Protein AF-S6UFB0-F1 (afdb_monomer_lite)

Sequence (68 aa):
ADIRIGAPNAGRTRSELEGLIGFFINTQVLRVQVDERQSFAELLDQVKQVVTGAQSHQELPFEHLVDA

Radius of gyration: 14.73 Å; chains: 1; bounding box: 29×27×44 Å

Foldseek 3Di:
DKDKDKDKDQQPPDPVCPPDDDRRIAIFIQIADDDPPDDPVRSVVVSVVSVVVSVVVRVDHPVVVVVD

Structure (mmCIF, N/CA/C/O backbone):
data_AF-S6UFB0-F1
#
_entry.id   AF-S6UFB0-F1
#
loop_
_atom_site.group_PDB
_atom_site.id
_atom_site.type_symbol
_atom_site.label_atom_id
_atom_site.label_alt_id
_atom_site.label_comp_id
_atom_site.label_asym_id
_atom_site.label_entity_id
_atom_site.label_seq_id
_atom_site.pdbx_PDB_ins_code
_atom_site.Cartn_x
_atom_site.Cartn_y
_atom_site.Cartn_z
_atom_site.occupancy
_atom_site.B_iso_or_equiv
_atom_site.auth_seq_id
_atom_site.auth_comp_id
_atom_site.auth_asym_id
_atom_site.auth_atom_id
_atom_site.pdbx_PDB_model_num
ATOM 1 N N . ALA A 1 1 ? -11.867 -4.380 12.074 1.00 89.75 1 ALA A N 1
ATOM 2 C CA . ALA A 1 1 ? -11.985 -4.844 10.671 1.00 89.75 1 ALA A CA 1
ATOM 3 C C . ALA A 1 1 ? -10.599 -5.012 10.045 1.00 89.75 1 ALA A C 1
ATOM 5 O O . ALA A 1 1 ? -9.695 -4.276 10.419 1.00 89.75 1 ALA A O 1
ATOM 6 N N . ASP A 1 2 ? -10.428 -5.948 9.106 1.00 94.88 2 ASP A N 1
ATOM 7 C CA . ASP A 1 2 ? -9.186 -6.143 8.332 1.00 94.88 2 ASP A CA 1
ATOM 8 C C . ASP A 1 2 ? -9.422 -5.697 6.883 1.00 94.88 2 ASP A C 1
ATOM 10 O O . ASP A 1 2 ? -10.285 -6.258 6.205 1.00 94.88 2 ASP A O 1
ATOM 14 N N . ILE A 1 3 ? -8.696 -4.676 6.425 1.00 94.19 3 ILE A N 1
ATOM 15 C CA . ILE A 1 3 ? -8.905 -4.037 5.120 1.00 94.19 3 ILE A CA 1
ATOM 16 C C . ILE A 1 3 ? -7.607 -4.091 4.311 1.00 94.19 3 ILE A C 1
ATOM 18 O O . ILE A 1 3 ? -6.531 -3.774 4.815 1.00 94.19 3 ILE A O 1
ATOM 22 N N . ARG A 1 4 ? -7.710 -4.462 3.030 1.00 94.44 4 ARG A N 1
ATOM 23 C CA . ARG A 1 4 ? -6.606 -4.417 2.059 1.00 94.44 4 ARG A CA 1
ATOM 24 C C . ARG A 1 4 ? -6.927 -3.390 0.980 1.00 94.44 4 ARG A C 1
ATOM 26 O O . ARG A 1 4 ? -8.012 -3.438 0.405 1.00 94.44 4 ARG A O 1
ATOM 33 N N . ILE A 1 5 ? -5.998 -2.478 0.713 1.00 93.81 5 ILE A N 1
ATOM 34 C CA . ILE A 1 5 ? -6.158 -1.391 -0.261 1.00 93.81 5 ILE A CA 1
ATOM 35 C C . ILE A 1 5 ? -5.030 -1.481 -1.287 1.00 93.81 5 ILE A C 1
ATOM 37 O O . ILE A 1 5 ? -3.860 -1.513 -0.915 1.00 93.81 5 ILE A O 1
ATOM 41 N N . GLY A 1 6 ? -5.383 -1.514 -2.572 1.00 92.12 6 GLY A N 1
ATOM 42 C CA . GLY A 1 6 ? -4.417 -1.404 -3.663 1.00 92.12 6 GLY A CA 1
ATOM 43 C C . GLY A 1 6 ? -4.032 0.055 -3.906 1.00 92.12 6 GLY A C 1
ATOM 44 O O . GLY A 1 6 ? -4.908 0.904 -4.070 1.00 92.12 6 GLY A O 1
ATOM 45 N N . ALA A 1 7 ? -2.734 0.342 -3.944 1.00 91.56 7 ALA A N 1
ATOM 46 C CA . ALA A 1 7 ? -2.185 1.661 -4.235 1.00 91.56 7 ALA A CA 1
ATOM 47 C C . ALA A 1 7 ? -1.217 1.567 -5.430 1.00 91.56 7 ALA A C 1
ATOM 49 O O . ALA A 1 7 ? -0.132 0.990 -5.281 1.00 91.56 7 ALA A O 1
ATOM 50 N N . PRO A 1 8 ? -1.578 2.104 -6.612 1.00 90.12 8 PRO A N 1
ATOM 51 C CA . PRO A 1 8 ? -0.680 2.102 -7.758 1.00 90.12 8 PRO A CA 1
ATOM 52 C C . PRO A 1 8 ? 0.501 3.047 -7.506 1.00 90.12 8 PRO A C 1
ATOM 54 O O . PRO A 1 8 ? 0.324 4.180 -7.055 1.00 90.12 8 PRO A O 1
ATOM 57 N N . ASN A 1 9 ? 1.709 2.590 -7.823 1.00 86.69 9 ASN A N 1
ATOM 58 C CA . ASN A 1 9 ? 2.911 3.408 -7.917 1.00 86.69 9 ASN A CA 1
ATOM 59 C C . ASN A 1 9 ? 3.333 3.517 -9.390 1.00 86.69 9 ASN A C 1
ATOM 61 O O . ASN A 1 9 ? 3.000 2.668 -10.212 1.00 86.69 9 ASN A O 1
ATOM 65 N N . ALA A 1 10 ? 4.057 4.578 -9.744 1.00 87.38 10 ALA A N 1
ATOM 66 C CA . ALA A 1 10 ? 4.478 4.792 -11.128 1.00 87.38 10 ALA A CA 1
ATOM 67 C C . ALA A 1 10 ? 5.579 3.817 -11.595 1.00 87.38 10 ALA A C 1
ATOM 69 O O . ALA A 1 10 ? 5.850 3.772 -12.791 1.00 87.38 10 ALA A O 1
ATOM 70 N N . GLY A 1 11 ? 6.249 3.127 -10.660 1.00 84.81 11 GLY A N 1
ATOM 71 C CA . GLY A 1 11 ? 7.427 2.273 -10.873 1.00 84.81 11 GLY A CA 1
ATOM 72 C C . GLY A 1 11 ? 8.589 2.927 -11.623 1.00 84.81 11 GLY A C 1
ATOM 73 O O . GLY A 1 11 ? 9.447 2.243 -12.173 1.00 84.81 11 GLY A O 1
ATOM 74 N N . ARG A 1 12 ? 8.643 4.264 -11.632 1.00 87.88 12 ARG A N 1
ATOM 75 C CA . ARG A 1 12 ? 9.735 5.070 -12.199 1.00 87.88 12 ARG A CA 1
ATOM 76 C C . ARG A 1 12 ? 10.650 5.566 -11.079 1.00 87.88 12 ARG A C 1
ATOM 78 O O . ARG A 1 12 ? 10.740 6.759 -10.828 1.00 87.88 12 ARG A O 1
ATOM 85 N N . THR A 1 13 ? 11.274 4.642 -10.348 1.00 83.50 13 THR A N 1
ATOM 86 C CA . THR A 1 13 ? 12.170 4.965 -9.215 1.00 83.50 13 THR A CA 1
ATOM 87 C C . THR A 1 13 ? 13.562 5.421 -9.657 1.00 83.50 13 THR A C 1
ATOM 89 O O . THR A 1 13 ? 14.323 5.941 -8.844 1.00 83.50 13 THR A O 1
ATOM 92 N N . ARG A 1 14 ? 13.895 5.234 -10.939 1.00 84.94 14 ARG A N 1
ATOM 93 C CA . ARG A 1 14 ? 15.163 5.637 -11.550 1.00 84.94 14 ARG A CA 1
ATOM 94 C C . ARG A 1 14 ? 14.924 6.663 -12.652 1.00 84.94 14 ARG A C 1
ATOM 96 O O . ARG A 1 14 ? 13.968 6.527 -13.419 1.00 84.94 14 ARG A O 1
ATOM 103 N N . SER A 1 15 ? 15.798 7.660 -12.742 1.00 87.12 15 SER A N 1
ATOM 104 C CA . SER A 1 15 ? 15.640 8.800 -13.653 1.00 87.12 15 SER A CA 1
ATOM 105 C C . SER A 1 15 ? 15.670 8.393 -15.128 1.00 87.12 15 SER A C 1
ATOM 107 O O . SER A 1 15 ? 14.983 8.992 -15.952 1.00 87.12 15 SER A O 1
ATOM 109 N N . GLU A 1 16 ? 16.386 7.322 -15.477 1.00 90.38 16 GLU A N 1
ATOM 110 C CA . GLU A 1 16 ? 16.460 6.795 -16.844 1.00 90.38 16 GLU A CA 1
ATOM 111 C C . GLU A 1 16 ? 15.101 6.291 -17.349 1.00 90.38 16 GLU A C 1
ATOM 113 O O . GLU A 1 16 ? 14.88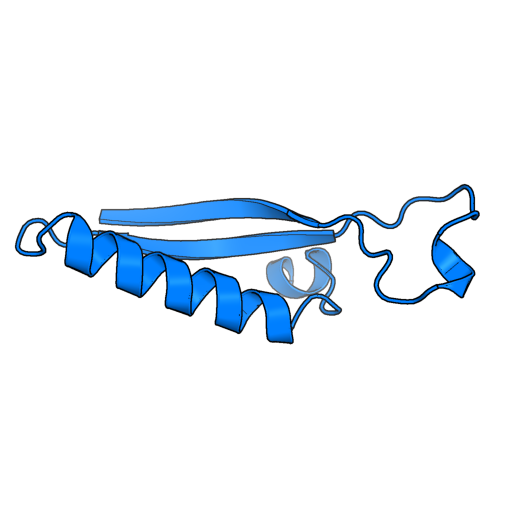6 6.193 -18.557 1.00 90.38 16 GLU A O 1
ATOM 118 N N . LEU A 1 17 ? 14.175 5.979 -16.4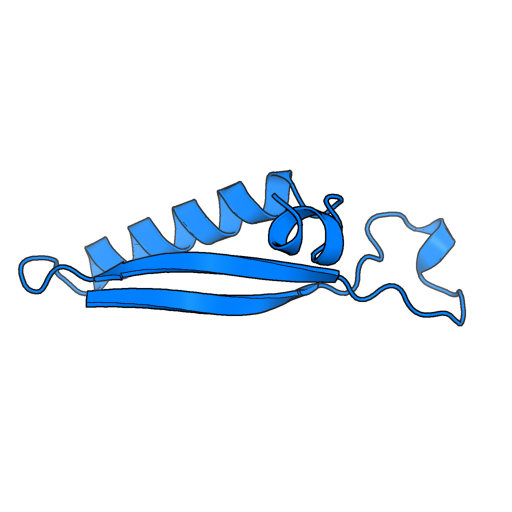35 1.00 88.75 17 LEU A N 1
ATOM 119 C CA . LEU A 1 17 ? 12.845 5.476 -16.764 1.00 88.75 17 LEU A CA 1
ATOM 120 C C . LEU A 1 17 ? 11.824 6.592 -16.998 1.00 88.75 17 LEU A C 1
ATOM 122 O O . LEU A 1 17 ? 10.759 6.309 -17.536 1.00 88.75 17 LEU A O 1
ATOM 126 N N . GLU A 1 18 ? 12.091 7.845 -16.626 1.00 88.00 18 GLU A N 1
ATOM 127 C CA . GLU A 1 18 ? 11.088 8.924 -16.649 1.00 88.00 18 GLU A CA 1
ATOM 128 C C . GLU A 1 18 ? 10.530 9.202 -18.052 1.00 88.00 18 GLU A C 1
ATOM 130 O O . GLU A 1 18 ? 9.320 9.354 -18.217 1.00 88.00 18 GLU A O 1
ATOM 135 N N . GLY A 1 19 ? 11.394 9.197 -19.071 1.00 90.00 19 GLY A N 1
ATOM 136 C CA . GLY A 1 19 ? 11.031 9.502 -20.460 1.00 90.00 19 GLY A CA 1
ATOM 137 C C . GLY A 1 19 ? 10.604 8.301 -21.308 1.00 90.00 19 GLY A C 1
ATOM 138 O O . GLY A 1 19 ? 10.288 8.472 -22.485 1.00 90.00 19 GLY A O 1
ATOM 139 N N . LEU A 1 20 ? 10.616 7.083 -20.757 1.00 93.25 20 LEU A N 1
ATOM 140 C CA . LEU A 1 20 ? 10.349 5.870 -21.532 1.00 93.25 20 LEU A CA 1
ATOM 141 C C . LEU A 1 20 ? 8.847 5.587 -21.673 1.00 93.25 20 LEU A C 1
ATOM 143 O O . LEU A 1 20 ? 8.074 5.686 -20.711 1.00 93.25 20 LEU A O 1
ATOM 147 N N . ILE A 1 21 ? 8.446 5.164 -22.874 1.00 91.69 21 ILE A N 1
ATOM 148 C CA . ILE A 1 21 ? 7.118 4.602 -23.143 1.00 91.69 21 ILE A CA 1
ATOM 149 C C . ILE A 1 21 ? 7.152 3.115 -22.773 1.00 91.69 21 ILE A C 1
ATOM 151 O O . ILE A 1 21 ? 7.969 2.363 -23.296 1.00 91.69 21 ILE A O 1
ATOM 155 N N . GLY A 1 22 ? 6.266 2.693 -21.873 1.00 89.31 22 GLY A N 1
ATOM 156 C CA . GLY A 1 22 ? 6.191 1.314 -21.389 1.00 89.31 22 GLY A CA 1
ATOM 157 C C . GLY A 1 22 ? 5.276 1.175 -20.171 1.00 89.31 22 GLY A C 1
ATOM 158 O O . GLY A 1 22 ? 4.792 2.175 -19.632 1.00 89.31 22 GLY A O 1
ATOM 159 N N . PHE A 1 23 ? 5.032 -0.067 -19.745 1.00 87.25 23 PHE A N 1
ATOM 160 C CA . PHE A 1 23 ? 4.247 -0.379 -18.550 1.00 87.25 23 PHE A CA 1
ATOM 161 C C . PHE A 1 23 ? 5.173 -0.502 -17.335 1.00 87.25 23 PHE A C 1
ATOM 163 O O . PHE A 1 23 ? 5.919 -1.468 -17.217 1.00 87.25 23 PHE A O 1
ATOM 170 N N . PHE A 1 24 ? 5.134 0.504 -16.462 1.00 88.00 24 PHE A N 1
ATOM 171 C CA . PHE A 1 24 ? 5.972 0.583 -15.257 1.00 88.00 24 PHE A CA 1
ATOM 172 C C . PHE A 1 24 ? 5.154 0.563 -13.965 1.00 88.00 24 PHE A C 1
ATOM 174 O O . PHE A 1 24 ? 5.723 0.531 -12.886 1.00 88.00 24 PHE A O 1
ATOM 181 N N . ILE A 1 25 ? 3.823 0.612 -14.053 1.00 88.81 25 ILE A N 1
ATOM 182 C CA . ILE A 1 25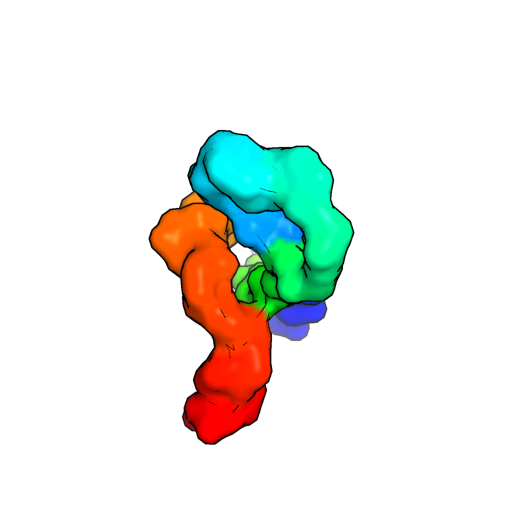 ? 2.972 0.691 -12.867 1.00 88.81 25 ILE A CA 1
ATOM 183 C C . ILE A 1 25 ? 3.112 -0.601 -12.065 1.00 88.81 25 ILE A C 1
ATOM 185 O O . ILE A 1 25 ? 2.892 -1.682 -1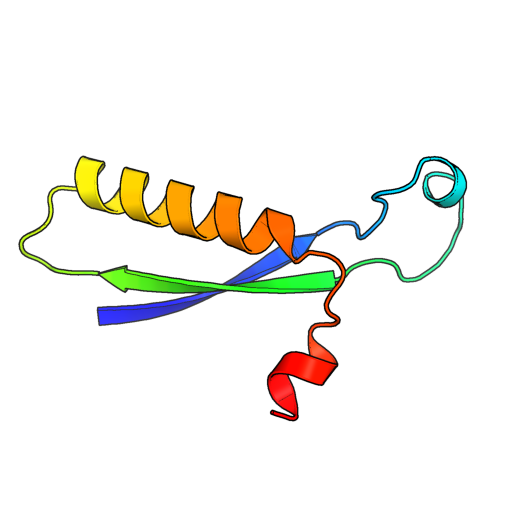2.604 1.00 88.81 25 ILE A O 1
ATOM 189 N N . ASN A 1 26 ? 3.403 -0.476 -10.773 1.00 87.56 26 ASN A N 1
ATOM 190 C CA . ASN A 1 26 ? 3.309 -1.578 -9.824 1.00 87.56 26 ASN A CA 1
ATOM 191 C C . ASN A 1 26 ? 2.227 -1.266 -8.780 1.00 87.56 26 ASN A C 1
ATOM 193 O O . ASN A 1 26 ? 2.035 -0.111 -8.398 1.00 87.56 26 ASN A O 1
ATOM 197 N N . THR A 1 27 ? 1.508 -2.282 -8.307 1.00 89.56 27 THR A N 1
ATOM 198 C CA . THR A 1 27 ? 0.461 -2.113 -7.288 1.00 89.56 27 THR A CA 1
ATOM 199 C C . THR A 1 27 ? 0.954 -2.614 -5.941 1.00 89.56 27 THR A C 1
ATOM 201 O O . THR A 1 27 ? 1.267 -3.787 -5.778 1.00 89.56 27 THR A O 1
ATOM 204 N N . GLN A 1 28 ? 0.964 -1.740 -4.939 1.00 90.19 28 GLN A N 1
ATOM 205 C CA . GLN A 1 28 ? 1.225 -2.147 -3.560 1.00 90.19 28 GLN A CA 1
ATOM 206 C C . GLN A 1 28 ? -0.086 -2.484 -2.858 1.00 90.19 28 GLN A C 1
ATOM 208 O O . GLN A 1 28 ? -1.054 -1.728 -2.955 1.00 90.19 28 GLN A O 1
ATOM 213 N N . VAL A 1 29 ? -0.110 -3.586 -2.107 1.00 91.25 29 VAL A N 1
ATOM 214 C CA . VAL A 1 29 ? -1.241 -3.924 -1.234 1.00 91.25 29 VAL A CA 1
ATOM 215 C C . VAL A 1 29 ? -0.945 -3.462 0.183 1.00 91.25 29 VAL A C 1
ATOM 217 O O . VAL A 1 29 ? -0.074 -3.996 0.865 1.00 91.25 29 VAL A O 1
ATOM 220 N N . LEU A 1 30 ? -1.708 -2.478 0.643 1.00 93.38 30 LEU A N 1
ATOM 221 C CA . LEU A 1 30 ? -1.626 -1.934 1.990 1.00 93.38 30 LEU A CA 1
ATOM 222 C C . LEU A 1 30 ? -2.660 -2.636 2.868 1.00 93.38 30 LEU A C 1
ATOM 224 O O . LEU A 1 30 ? -3.865 -2.488 2.658 1.00 93.38 30 LEU A O 1
ATOM 228 N N . ARG A 1 31 ? -2.200 -3.411 3.851 1.00 94.50 31 ARG A N 1
ATOM 229 C CA . ARG A 1 31 ? -3.073 -4.049 4.841 1.00 94.50 31 ARG A CA 1
ATOM 230 C C . ARG A 1 31 ? -3.209 -3.157 6.071 1.00 94.50 31 ARG A C 1
ATOM 232 O O . ARG A 1 31 ? -2.216 -2.838 6.717 1.00 94.50 31 ARG A O 1
ATOM 239 N N . VAL A 1 32 ? -4.439 -2.814 6.431 1.00 95.88 32 VAL A N 1
ATOM 240 C CA . VAL A 1 32 ? -4.770 -1.980 7.589 1.00 95.88 32 VAL A CA 1
ATOM 241 C C . VAL A 1 32 ? -5.706 -2.756 8.510 1.00 95.88 32 VAL A C 1
ATOM 243 O O . VAL A 1 32 ? -6.773 -3.209 8.098 1.00 95.88 32 VAL A O 1
ATOM 246 N N . GLN A 1 33 ? -5.303 -2.899 9.773 1.00 95.50 33 GLN A N 1
ATOM 247 C CA . GLN A 1 33 ? -6.205 -3.316 10.844 1.00 95.50 33 GLN A CA 1
ATOM 248 C C . GLN A 1 33 ? -6.886 -2.080 11.416 1.00 95.50 33 GLN A C 1
ATOM 250 O O . GLN A 1 33 ? -6.198 -1.146 11.817 1.00 95.50 33 GLN A O 1
ATOM 255 N N . VAL A 1 34 ? -8.213 -2.089 11.453 1.00 95.38 34 VAL A N 1
ATOM 256 C CA . VAL A 1 34 ? -9.021 -1.053 12.096 1.00 95.38 34 VAL A CA 1
ATOM 257 C C . VAL A 1 34 ? -9.547 -1.610 13.410 1.00 95.38 34 VAL A C 1
ATOM 259 O O . VAL A 1 34 ? -10.320 -2.575 13.400 1.00 95.38 34 VAL A O 1
ATOM 262 N N . ASP A 1 35 ? -9.139 -1.007 14.520 1.00 95.12 35 ASP A N 1
ATOM 263 C CA . ASP A 1 35 ? -9.653 -1.296 15.856 1.00 95.12 35 ASP A CA 1
ATOM 264 C C . ASP A 1 35 ? -10.575 -0.158 16.303 1.00 95.12 35 ASP A C 1
ATOM 266 O O . ASP A 1 35 ? -10.180 1.004 16.310 1.00 95.12 35 ASP A O 1
ATOM 270 N N . GLU A 1 36 ? -11.807 -0.484 16.690 1.00 93.50 36 GLU A N 1
ATOM 271 C CA . GLU A 1 36 ? -12.815 0.502 17.109 1.00 93.50 36 GLU A CA 1
ATOM 272 C C . GLU A 1 36 ? -12.429 1.250 18.393 1.00 93.50 36 GLU A C 1
ATOM 274 O O . GLU A 1 36 ? -13.016 2.281 18.717 1.00 93.50 36 GLU A O 1
ATOM 279 N N . ARG A 1 37 ? -11.433 0.746 19.128 1.00 96.75 37 ARG A N 1
ATOM 280 C CA . ARG A 1 37 ? -10.898 1.382 20.336 1.00 96.75 37 ARG A CA 1
ATOM 281 C C . ARG A 1 37 ? -9.839 2.441 20.035 1.00 96.75 37 ARG A C 1
ATOM 283 O O . ARG A 1 37 ? -9.500 3.200 20.939 1.00 96.75 37 ARG A O 1
ATOM 290 N N . GLN A 1 38 ? -9.294 2.473 18.817 1.00 96.38 38 GLN A N 1
ATOM 291 C CA . GLN A 1 38 ? -8.318 3.479 18.402 1.00 96.38 38 GLN A CA 1
ATOM 292 C C . GLN A 1 38 ? -9.022 4.785 18.034 1.00 96.38 38 GLN A C 1
ATOM 294 O O . GLN A 1 38 ? -10.054 4.808 17.361 1.00 96.38 38 GLN A O 1
ATOM 299 N N . SER A 1 39 ? -8.420 5.899 18.424 1.00 97.88 39 SER A N 1
ATOM 300 C CA . SER A 1 39 ? -8.745 7.201 17.861 1.00 97.88 39 SER A CA 1
ATOM 301 C C . SER A 1 39 ? -8.354 7.264 16.382 1.00 97.88 39 SER A C 1
ATOM 303 O O . SER A 1 39 ? -7.469 6.555 15.899 1.00 97.88 39 SER A O 1
ATOM 305 N N . PHE A 1 40 ? -8.968 8.195 15.653 1.00 96.88 40 PHE A N 1
ATOM 306 C CA . PHE A 1 40 ? -8.606 8.446 14.259 1.00 96.88 40 PHE A CA 1
ATOM 307 C C . PHE A 1 40 ? -7.120 8.806 14.083 1.00 96.88 40 PHE A C 1
ATOM 309 O O . PHE A 1 40 ? -6.502 8.403 13.102 1.00 96.88 40 PHE A O 1
ATOM 316 N N . ALA A 1 41 ? -6.538 9.547 15.031 1.00 98.19 41 ALA A N 1
ATOM 317 C CA . ALA A 1 41 ? -5.135 9.945 14.968 1.00 98.19 41 ALA A CA 1
ATOM 318 C C . ALA A 1 41 ? -4.188 8.739 15.086 1.00 98.19 41 ALA A C 1
ATOM 320 O O . ALA A 1 41 ? -3.214 8.654 14.341 1.00 98.19 41 ALA A O 1
ATOM 321 N N . GLU A 1 42 ? -4.499 7.787 15.970 1.00 97.81 42 GLU A N 1
ATOM 322 C CA . GLU A 1 42 ? -3.737 6.539 16.107 1.00 97.81 42 GLU A CA 1
ATOM 323 C C . GLU A 1 42 ? -3.847 5.681 14.844 1.00 97.81 42 GLU A C 1
ATOM 325 O O . GLU A 1 42 ? -2.839 5.176 14.349 1.00 97.81 42 GLU A O 1
ATOM 330 N N . LEU A 1 43 ? -5.051 5.582 14.269 1.00 96.75 43 LEU A N 1
ATOM 331 C CA . LEU A 1 43 ? -5.252 4.889 12.998 1.00 96.75 43 LEU A CA 1
ATOM 332 C C . LEU A 1 43 ? -4.453 5.551 11.864 1.00 96.75 43 LEU A C 1
ATOM 334 O O . LEU A 1 43 ? -3.843 4.857 11.052 1.00 96.75 43 LEU A O 1
ATOM 338 N N . LEU A 1 44 ? -4.426 6.884 11.803 1.00 97.06 44 LEU A N 1
ATOM 339 C CA . LEU A 1 44 ? -3.675 7.617 10.786 1.00 97.06 44 LEU A CA 1
ATOM 340 C C . LEU A 1 44 ? -2.164 7.383 10.911 1.00 97.06 44 LEU A C 1
ATOM 342 O O . LEU A 1 44 ? -1.501 7.178 9.892 1.00 97.06 44 LEU A O 1
ATOM 346 N N . ASP A 1 45 ? -1.618 7.385 12.130 1.00 97.62 45 ASP A N 1
ATOM 347 C CA . ASP A 1 45 ? -0.194 7.109 12.342 1.00 97.62 45 ASP A CA 1
ATOM 348 C C . ASP A 1 45 ? 0.161 5.669 11.951 1.00 97.62 45 ASP A C 1
ATOM 350 O O . ASP A 1 45 ? 1.125 5.440 11.218 1.00 97.62 45 ASP A O 1
ATOM 354 N N . GLN A 1 46 ? -0.686 4.701 12.314 1.00 96.00 46 GLN A N 1
ATOM 355 C CA . GLN A 1 46 ? -0.541 3.312 11.877 1.00 96.00 46 GLN A CA 1
ATOM 356 C C . GLN A 1 46 ? -0.544 3.197 10.344 1.00 96.00 46 GLN A C 1
ATOM 358 O O . GLN A 1 46 ? 0.324 2.539 9.767 1.00 96.00 46 GLN A O 1
ATOM 363 N N . VAL A 1 47 ? -1.489 3.848 9.657 1.00 96.06 47 VAL A N 1
ATOM 364 C CA . VAL A 1 47 ? -1.549 3.848 8.184 1.00 96.06 47 VAL A CA 1
ATOM 365 C C . VAL A 1 47 ? -0.292 4.478 7.587 1.00 96.06 47 VAL A C 1
ATOM 367 O O . VAL A 1 47 ? 0.266 3.934 6.634 1.00 96.06 47 VAL A O 1
ATOM 370 N N . LYS A 1 48 ? 0.208 5.580 8.154 1.00 96.12 48 LYS A N 1
ATOM 371 C CA . LYS A 1 48 ? 1.454 6.219 7.710 1.00 96.12 48 LYS A CA 1
ATOM 372 C C . LYS A 1 48 ? 2.652 5.273 7.824 1.00 96.12 48 LYS A C 1
ATOM 374 O O . LYS A 1 48 ? 3.460 5.210 6.893 1.00 96.12 48 LYS A O 1
ATOM 379 N N . GLN A 1 49 ? 2.760 4.528 8.923 1.00 95.38 49 GLN A N 1
ATOM 380 C CA . GLN A 1 49 ? 3.815 3.526 9.110 1.00 95.38 49 GLN A CA 1
ATOM 381 C C . GLN A 1 49 ? 3.711 2.408 8.063 1.00 95.38 49 GLN A C 1
ATOM 383 O O . GLN A 1 49 ? 4.715 2.067 7.437 1.00 95.38 49 GLN A O 1
ATOM 388 N N . VAL A 1 50 ? 2.499 1.901 7.803 1.00 94.44 50 VAL A N 1
ATOM 389 C CA . VAL A 1 50 ? 2.243 0.886 6.763 1.00 94.44 50 VAL A CA 1
ATOM 390 C C . VAL A 1 50 ? 2.653 1.392 5.379 1.00 94.44 50 VAL A C 1
ATOM 392 O O . VAL A 1 50 ? 3.381 0.702 4.671 1.00 94.44 50 VAL A O 1
ATOM 395 N N . VAL A 1 51 ? 2.236 2.604 4.999 1.00 93.06 51 VAL A N 1
ATOM 396 C CA . VAL A 1 51 ? 2.571 3.203 3.695 1.00 93.06 51 VAL A CA 1
ATOM 397 C C . VAL A 1 51 ? 4.081 3.385 3.546 1.00 93.06 51 VAL A C 1
ATOM 399 O O . VAL A 1 51 ? 4.643 3.001 2.525 1.00 93.0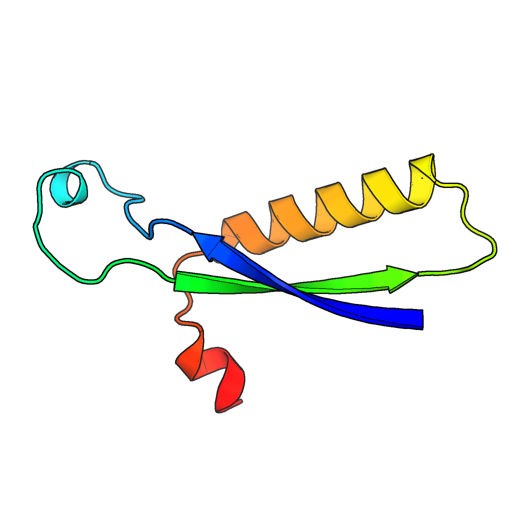6 51 VAL A O 1
ATOM 402 N N . THR A 1 52 ? 4.754 3.920 4.565 1.00 91.81 52 THR A N 1
ATOM 403 C CA . THR A 1 52 ? 6.206 4.167 4.519 1.00 91.81 52 THR A CA 1
ATOM 404 C C . THR A 1 52 ? 7.002 2.855 4.459 1.00 91.81 52 THR A C 1
ATOM 406 O O . THR A 1 52 ? 7.982 2.743 3.721 1.00 91.81 52 THR A O 1
ATOM 409 N N . GLY A 1 53 ? 6.568 1.824 5.191 1.00 89.06 53 GLY A N 1
ATOM 410 C CA . GLY A 1 53 ? 7.182 0.494 5.136 1.00 89.06 53 GLY A CA 1
ATOM 411 C C . GLY A 1 53 ? 6.974 -0.198 3.786 1.00 89.06 53 GLY A C 1
ATOM 412 O O . GLY A 1 53 ? 7.917 -0.771 3.235 1.00 89.06 53 GLY A O 1
ATOM 413 N N . ALA A 1 54 ? 5.774 -0.087 3.209 1.00 87.12 54 ALA A N 1
ATOM 414 C CA . ALA A 1 54 ? 5.483 -0.582 1.864 1.00 87.12 54 ALA A CA 1
ATOM 415 C C . ALA A 1 54 ? 6.363 0.117 0.818 1.00 87.12 54 ALA A C 1
ATOM 417 O O . ALA A 1 54 ? 6.980 -0.544 -0.017 1.00 87.12 54 ALA A O 1
ATOM 418 N N . GLN A 1 55 ? 6.544 1.437 0.951 1.00 82.62 55 GLN A N 1
ATOM 419 C CA . GLN A 1 55 ? 7.404 2.221 0.069 1.00 82.62 55 GLN A CA 1
ATOM 420 C C . GLN A 1 55 ? 8.868 1.747 0.041 1.00 82.62 55 GLN A C 1
ATOM 422 O O . GLN A 1 55 ? 9.560 1.985 -0.947 1.00 82.62 55 GLN A O 1
ATOM 427 N N . SER A 1 56 ? 9.338 1.056 1.078 1.00 82.69 56 SER A N 1
ATOM 428 C CA . SER A 1 56 ? 10.693 0.490 1.112 1.00 82.69 56 SER A CA 1
ATOM 429 C C . SER A 1 56 ? 10.841 -0.774 0.247 1.00 82.69 56 SER A C 1
ATOM 431 O O . SER A 1 56 ? 11.959 -1.196 -0.023 1.00 82.69 56 SER A O 1
ATOM 433 N N . HIS A 1 57 ? 9.732 -1.362 -0.216 1.00 78.50 57 HIS A N 1
ATOM 434 C CA . HIS A 1 57 ? 9.677 -2.613 -0.984 1.00 78.50 57 HIS A CA 1
ATOM 435 C C . HIS A 1 57 ? 8.947 -2.448 -2.332 1.00 78.50 57 HIS A C 1
ATOM 437 O O . HIS A 1 57 ? 8.409 -3.409 -2.877 1.00 78.50 57 HIS A O 1
ATOM 443 N N . GLN A 1 58 ? 8.924 -1.231 -2.890 1.00 72.25 58 GLN A N 1
ATOM 444 C CA . GLN A 1 58 ? 8.187 -0.893 -4.124 1.00 72.25 58 GLN A CA 1
ATOM 445 C C . GLN A 1 58 ? 8.610 -1.678 -5.369 1.00 72.25 58 GLN A C 1
ATOM 447 O O . GLN A 1 58 ? 7.867 -1.694 -6.351 1.00 72.25 58 GLN A O 1
ATOM 452 N N . GLU A 1 59 ? 9.792 -2.291 -5.340 1.00 72.00 59 GLU A N 1
ATOM 453 C CA . GLU A 1 59 ? 10.350 -3.058 -6.454 1.00 72.00 59 GLU A CA 1
ATOM 454 C C . GLU A 1 59 ? 9.797 -4.485 -6.539 1.00 72.00 59 GLU A C 1
ATOM 456 O O . GLU A 1 59 ? 10.012 -5.147 -7.551 1.00 72.00 59 GLU A O 1
ATOM 461 N N . LEU A 1 60 ? 9.082 -4.967 -5.512 1.00 77.69 60 LEU A N 1
ATOM 462 C CA . LEU A 1 60 ? 8.455 -6.285 -5.549 1.00 77.69 60 LEU A CA 1
ATOM 463 C C . LEU A 1 60 ? 7.218 -6.245 -6.462 1.00 77.69 60 LEU A C 1
ATOM 465 O O . LEU A 1 60 ? 6.265 -5.529 -6.132 1.00 77.69 60 LEU A O 1
ATOM 469 N N . PRO A 1 61 ? 7.196 -6.995 -7.579 1.00 80.06 61 PRO A N 1
ATOM 470 C CA . PRO A 1 61 ? 6.033 -7.045 -8.455 1.00 80.06 61 PRO A CA 1
ATOM 471 C C . PRO A 1 61 ? 4.819 -7.609 -7.719 1.00 80.06 61 PRO A C 1
ATOM 473 O O . PRO A 1 61 ? 4.937 -8.579 -6.963 1.00 80.06 61 PRO A O 1
ATOM 476 N N . PHE A 1 62 ? 3.652 -7.010 -7.947 1.00 79.12 62 PHE A N 1
ATOM 477 C CA . PHE A 1 62 ? 2.399 -7.455 -7.341 1.00 79.12 62 PHE A CA 1
ATOM 478 C C . PHE A 1 62 ? 2.091 -8.928 -7.642 1.00 79.12 62 PHE A C 1
ATOM 480 O O . PHE A 1 62 ? 1.590 -9.644 -6.781 1.00 79.12 62 PHE A O 1
ATOM 487 N N . GLU A 1 63 ? 2.431 -9.403 -8.835 1.00 78.19 63 GLU A N 1
ATOM 488 C CA . GLU A 1 63 ? 2.174 -10.769 -9.288 1.00 78.19 63 GLU A CA 1
ATOM 489 C C . GLU A 1 63 ? 2.868 -11.793 -8.380 1.00 78.19 63 GLU A C 1
ATOM 491 O O . GLU A 1 63 ? 2.256 -12.771 -7.960 1.00 78.19 63 GLU A O 1
ATOM 496 N N . HIS A 1 64 ? 4.106 -11.508 -7.961 1.00 78.19 64 HIS A N 1
ATOM 497 C CA . HIS A 1 64 ? 4.852 -12.375 -7.046 1.00 78.19 64 HIS A CA 1
ATOM 498 C C . HIS A 1 64 ? 4.242 -12.422 -5.635 1.00 78.19 64 HIS A C 1
ATOM 500 O O . HIS A 1 64 ? 4.460 -13.390 -4.912 1.00 78.19 64 HIS A O 1
ATOM 506 N N . LEU A 1 65 ? 3.500 -11.385 -5.223 1.00 74.69 65 LEU A N 1
ATOM 507 C CA . LEU A 1 65 ? 2.772 -11.373 -3.949 1.00 74.69 65 LEU A CA 1
ATOM 508 C C . LEU A 1 65 ? 1.485 -12.201 -3.996 1.00 74.69 65 LEU A C 1
ATOM 510 O O . LEU A 1 65 ? 1.005 -12.611 -2.945 1.00 74.69 65 LEU A O 1
ATOM 514 N N . VAL A 1 66 ? 0.897 -12.388 -5.178 1.00 77.38 66 VAL A N 1
ATOM 515 C CA . VAL A 1 66 ? -0.329 -13.179 -5.361 1.00 77.38 66 VAL A CA 1
ATOM 516 C C . VAL A 1 66 ? -0.020 -14.673 -5.409 1.00 77.38 66 VAL A C 1
ATOM 518 O O . VAL A 1 66 ? -0.823 -15.471 -4.932 1.00 77.38 66 VAL A O 1
ATOM 521 N N . ASP A 1 67 ? 1.133 -15.036 -5.969 1.00 73.88 67 ASP A N 1
ATOM 522 C CA . ASP A 1 67 ? 1.556 -16.431 -6.124 1.00 73.88 67 ASP A CA 1
ATOM 523 C C . ASP A 1 67 ? 2.103 -17.069 -4.826 1.00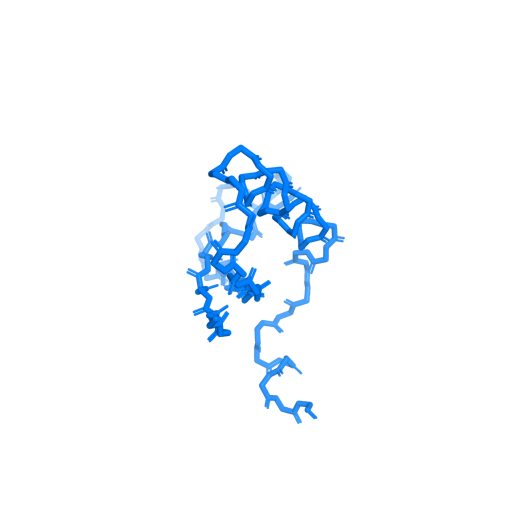 73.88 67 ASP A C 1
ATOM 525 O O . ASP A 1 67 ? 2.282 -18.288 -4.779 1.00 73.88 67 ASP A O 1
ATOM 529 N N . ALA A 1 68 ? 2.383 -16.266 -3.792 1.00 60.34 68 ALA A N 1
ATOM 530 C CA . ALA A 1 68 ? 2.922 -16.694 -2.494 1.00 60.34 68 ALA A CA 1
ATOM 531 C C . ALA A 1 68 ? 1.825 -16.985 -1.455 1.00 60.34 68 ALA A C 1
ATOM 533 O O . ALA A 1 68 ? 1.990 -17.972 -0.698 1.00 60.34 68 ALA A O 1
#

pLDDT: mean 88.86, std 7.71, range [60.34, 98.19]

Organism: NCBI:txid1194404

Secondary structure (DSSP, 8-state):
-EEEEEEEE----SGGGTT--S---EEEEEEEE--TTS-HHHHHHHHHHHHHHHHTTTTS-HHHHH--

InterPro domains:
  IPR001242 Condensation domain [PF00668] (2-67)